Protein AF-A0A920BEB6-F1 (afdb_monomer)

Structure (mmCIF, N/CA/C/O backbone):
data_AF-A0A920BEB6-F1
#
_entry.id   AF-A0A920BEB6-F1
#
loop_
_atom_site.group_PDB
_atom_site.id
_atom_site.type_symbol
_atom_site.label_atom_id
_atom_site.label_alt_id
_atom_site.label_comp_id
_atom_site.label_asym_id
_atom_site.label_entity_id
_atom_site.label_seq_id
_atom_site.pdbx_PDB_ins_code
_atom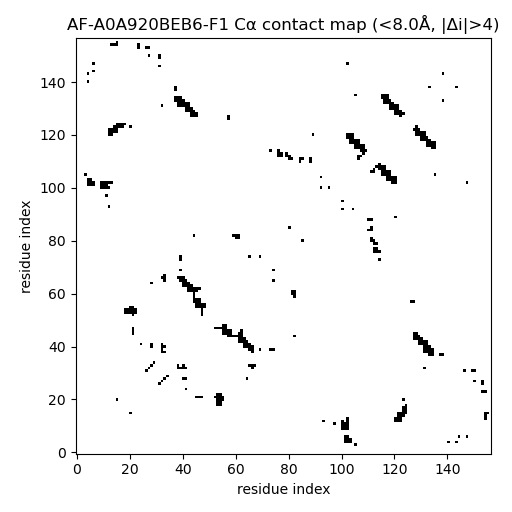_site.Cartn_x
_atom_site.Cartn_y
_atom_site.Cartn_z
_atom_site.occupancy
_atom_site.B_iso_or_equiv
_atom_site.auth_seq_id
_atom_site.auth_comp_id
_atom_site.auth_asym_id
_atom_site.auth_atom_id
_atom_site.pdbx_PDB_model_num
ATOM 1 N N . MET A 1 1 ? -13.235 5.253 21.611 1.00 35.06 1 MET A N 1
ATOM 2 C CA . MET A 1 1 ? -12.164 5.381 20.603 1.00 35.06 1 MET A CA 1
ATOM 3 C C . MET A 1 1 ? -11.874 3.972 20.135 1.00 35.06 1 MET A C 1
ATOM 5 O O . MET A 1 1 ? -11.751 3.119 20.997 1.00 35.06 1 MET A O 1
ATOM 9 N N . LYS A 1 2 ? -11.942 3.681 18.830 1.00 37.34 2 LYS A N 1
ATOM 10 C CA . LYS A 1 2 ? -11.551 2.354 18.335 1.00 37.34 2 LYS A CA 1
ATOM 11 C C . LYS A 1 2 ? -10.035 2.280 18.493 1.00 37.34 2 LYS A C 1
ATOM 13 O O . LYS A 1 2 ? -9.339 3.067 17.859 1.00 37.34 2 LYS A O 1
ATOM 18 N N . ASP A 1 3 ? -9.584 1.435 19.409 1.00 40.62 3 ASP A N 1
ATOM 19 C CA . ASP A 1 3 ? -8.176 1.276 19.748 1.00 40.62 3 ASP A CA 1
ATOM 20 C C . ASP A 1 3 ? -7.371 0.928 18.489 1.00 40.62 3 ASP A C 1
ATOM 22 O O . ASP A 1 3 ? -7.762 0.070 17.693 1.00 40.62 3 ASP A O 1
ATOM 26 N N . PHE A 1 4 ? -6.287 1.671 18.275 1.00 55.22 4 PHE A N 1
ATOM 27 C CA . PHE A 1 4 ? -5.351 1.447 17.182 1.00 55.22 4 PHE A CA 1
ATOM 28 C C . PHE A 1 4 ? -4.736 0.053 17.344 1.00 55.22 4 PHE A C 1
ATOM 30 O O . PHE A 1 4 ? -4.299 -0.309 18.433 1.00 55.22 4 PHE A O 1
ATOM 37 N N . HIS A 1 5 ? -4.725 -0.742 16.273 1.00 56.16 5 HIS A N 1
ATOM 38 C CA . HIS A 1 5 ? -4.120 -2.069 16.301 1.00 56.16 5 HIS A CA 1
ATOM 39 C C . HIS A 1 5 ? -2.597 -1.941 16.410 1.00 56.16 5 HIS A C 1
ATOM 41 O O . HIS A 1 5 ? -1.913 -1.652 15.426 1.00 56.16 5 HIS A O 1
ATOM 47 N N . THR A 1 6 ? -2.070 -2.193 17.600 1.00 52.72 6 THR A N 1
ATOM 48 C CA . THR A 1 6 ? -0.654 -2.468 17.844 1.00 52.72 6 THR A CA 1
ATOM 49 C C . THR A 1 6 ? -0.496 -3.978 17.958 1.00 52.72 6 THR A C 1
ATOM 51 O O . THR A 1 6 ? -1.019 -4.588 18.892 1.00 52.72 6 THR A O 1
ATOM 54 N N . SER A 1 7 ? 0.198 -4.607 17.005 1.00 52.34 7 SER A N 1
ATOM 55 C CA . SER A 1 7 ? 0.612 -5.997 17.199 1.00 52.34 7 SER A CA 1
ATOM 56 C C . SER A 1 7 ? 1.606 -6.067 18.368 1.00 52.34 7 SER A C 1
ATOM 58 O O . SER A 1 7 ? 2.263 -5.083 18.716 1.00 52.34 7 SER A O 1
ATOM 60 N N . ILE A 1 8 ? 1.742 -7.246 18.980 1.00 46.09 8 ILE A N 1
ATOM 61 C CA . ILE A 1 8 ? 2.668 -7.486 20.106 1.00 46.09 8 ILE A CA 1
ATOM 62 C C . ILE A 1 8 ? 4.136 -7.234 19.692 1.00 46.09 8 ILE A C 1
ATOM 64 O O . ILE A 1 8 ? 4.994 -6.993 20.540 1.00 46.09 8 ILE A O 1
ATOM 68 N N . ASN A 1 9 ? 4.429 -7.238 18.388 1.00 48.28 9 ASN A N 1
ATOM 69 C CA . ASN A 1 9 ? 5.744 -6.964 17.825 1.00 48.28 9 ASN A CA 1
ATOM 70 C C . ASN A 1 9 ? 5.736 -5.603 17.126 1.00 48.28 9 ASN A C 1
ATOM 72 O O . ASN A 1 9 ? 5.733 -5.545 15.899 1.00 48.28 9 ASN A O 1
ATOM 76 N N . ILE A 1 10 ? 5.767 -4.521 17.910 1.00 51.00 10 ILE A N 1
ATOM 77 C CA . ILE A 1 10 ? 5.957 -3.163 17.392 1.00 51.00 10 ILE A CA 1
ATOM 78 C C . ILE A 1 10 ? 7.279 -3.131 16.623 1.00 51.00 10 ILE A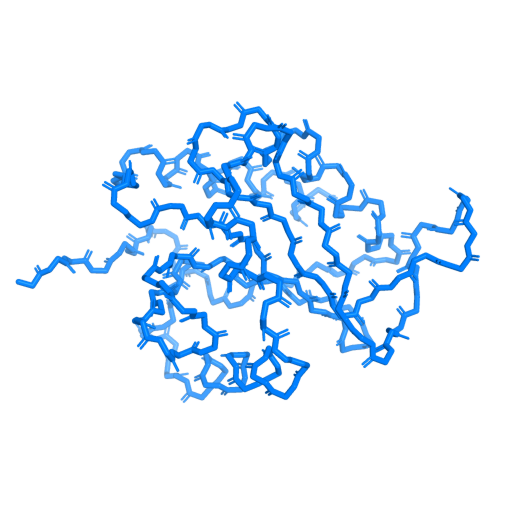 C 1
ATOM 80 O O . ILE A 1 10 ? 8.365 -3.106 17.207 1.00 51.00 10 ILE A O 1
ATOM 84 N N . ARG A 1 11 ? 7.205 -3.146 15.297 1.00 52.56 11 ARG A N 1
ATOM 85 C CA . ARG A 1 11 ? 8.311 -2.732 14.445 1.00 52.56 11 ARG A CA 1
ATOM 86 C C . ARG A 1 11 ? 7.740 -1.603 13.604 1.00 52.56 11 ARG A C 1
ATOM 88 O O . ARG A 1 11 ? 6.677 -1.753 13.025 1.00 52.56 11 ARG A O 1
ATOM 95 N N . GLY A 1 12 ? 8.403 -0.449 13.585 1.00 57.81 12 GLY A N 1
ATOM 96 C CA . GLY A 1 12 ? 8.006 0.647 12.697 1.00 57.81 12 GLY A CA 1
ATOM 97 C C . GLY A 1 12 ? 8.059 0.239 11.217 1.00 57.81 12 GLY A C 1
ATOM 98 O O . GLY A 1 12 ? 8.160 -0.941 10.893 1.00 57.81 12 GLY A O 1
ATOM 99 N N . VAL A 1 13 ? 8.062 1.223 10.308 1.00 60.66 13 VAL A N 1
ATOM 100 C CA . VAL A 1 13 ? 8.108 1.007 8.846 1.00 60.66 13 VAL A CA 1
ATOM 101 C C . VAL A 1 13 ? 8.966 -0.204 8.462 1.00 60.66 13 VAL A C 1
ATOM 103 O O . VAL A 1 13 ? 10.176 -0.226 8.705 1.00 60.66 13 VAL A O 1
ATOM 106 N N . HIS A 1 14 ? 8.350 -1.202 7.828 1.00 74.81 14 HIS A N 1
ATOM 107 C CA . HIS A 1 14 ? 9.045 -2.446 7.518 1.00 74.81 14 HIS A CA 1
ATOM 108 C C . HIS A 1 14 ? 9.926 -2.275 6.279 1.00 74.81 14 HIS A C 1
ATOM 110 O O . HIS A 1 14 ? 9.458 -1.903 5.196 1.00 74.81 14 HIS A O 1
ATOM 116 N N . ILE A 1 15 ? 11.221 -2.544 6.453 1.00 71.00 15 ILE A N 1
ATOM 117 C CA . ILE A 1 15 ? 12.243 -2.368 5.421 1.00 71.00 15 ILE A CA 1
ATOM 118 C C . ILE A 1 15 ? 12.409 -3.668 4.628 1.00 71.00 15 ILE A C 1
ATOM 120 O O . ILE A 1 15 ? 12.897 -4.670 5.141 1.00 71.00 15 ILE A O 1
ATOM 124 N N . VAL A 1 16 ? 12.087 -3.632 3.339 1.00 72.50 16 VAL A N 1
ATOM 125 C CA . VAL A 1 16 ? 12.360 -4.704 2.376 1.00 72.50 16 VAL A CA 1
ATOM 126 C C . VAL A 1 16 ? 13.751 -4.467 1.773 1.00 72.50 16 VAL A C 1
ATOM 128 O O . VAL A 1 16 ? 13.919 -3.721 0.807 1.00 72.50 16 VAL A O 1
ATOM 131 N N . ASN A 1 17 ? 14.781 -5.098 2.338 1.00 62.97 17 ASN A N 1
ATOM 132 C CA . ASN A 1 17 ? 16.193 -4.826 2.015 1.00 62.97 17 ASN A CA 1
ATOM 133 C C . ASN A 1 17 ? 16.727 -5.441 0.699 1.00 62.97 17 ASN A C 1
ATOM 135 O O . ASN A 1 17 ? 17.943 -5.486 0.474 1.00 62.97 17 ASN A O 1
ATOM 139 N N . TYR A 1 18 ? 15.858 -5.876 -0.212 1.00 67.06 18 TYR A N 1
ATOM 140 C CA . TYR A 1 18 ? 16.243 -6.741 -1.329 1.00 67.06 18 TYR A CA 1
ATOM 141 C C . TYR A 1 18 ? 16.211 -6.050 -2.700 1.00 67.06 18 TYR A C 1
ATOM 143 O O . TYR A 1 18 ? 15.372 -5.196 -2.981 1.00 67.06 18 TYR A O 1
ATOM 151 N N . PHE A 1 19 ? 17.104 -6.482 -3.599 1.00 74.25 19 PHE A N 1
ATOM 152 C CA . PHE A 1 19 ? 17.154 -6.061 -5.009 1.00 74.25 19 PHE A CA 1
ATOM 153 C C . PHE A 1 19 ? 16.063 -6.711 -5.892 1.00 74.25 19 PHE A C 1
ATOM 155 O O . PHE A 1 19 ? 16.168 -6.704 -7.113 1.00 74.25 19 PHE A O 1
ATOM 162 N N . ASN A 1 20 ? 14.989 -7.244 -5.300 1.00 87.06 20 ASN A N 1
ATOM 163 C CA . ASN A 1 20 ? 13.848 -7.846 -6.003 1.00 87.06 20 ASN A CA 1
ATOM 164 C C . ASN A 1 20 ? 12.492 -7.276 -5.539 1.00 87.06 20 ASN A C 1
ATOM 166 O O . ASN A 1 20 ? 11.500 -7.990 -5.408 1.00 87.06 20 ASN A O 1
ATOM 170 N N . TRP A 1 21 ? 12.455 -5.968 -5.280 1.00 92.19 21 TRP A N 1
ATOM 171 C CA . TRP A 1 21 ? 11.286 -5.237 -4.787 1.00 92.19 21 TRP A CA 1
ATOM 172 C C . TRP A 1 21 ? 9.965 -5.562 -5.512 1.00 92.19 21 TRP A C 1
ATOM 174 O O . TRP A 1 21 ? 9.000 -5.966 -4.866 1.00 92.19 21 TRP A O 1
ATOM 184 N N . GLU A 1 22 ? 9.903 -5.454 -6.843 1.00 93.50 22 GLU A N 1
ATOM 185 C CA . GLU A 1 22 ? 8.671 -5.734 -7.600 1.00 93.50 22 GLU A CA 1
ATOM 186 C C . GLU A 1 22 ? 8.264 -7.214 -7.523 1.00 93.50 22 GLU A C 1
ATOM 188 O O . GLU A 1 22 ? 7.076 -7.536 -7.493 1.00 93.50 22 GLU A O 1
ATOM 193 N N . GLU A 1 23 ? 9.231 -8.135 -7.461 1.00 92.00 23 GLU A N 1
ATOM 194 C CA . GLU A 1 23 ? 8.958 -9.554 -7.206 1.00 92.00 23 GLU A CA 1
ATOM 195 C C . GLU A 1 23 ? 8.352 -9.777 -5.814 1.00 92.00 23 GLU A C 1
ATOM 197 O O . GLU A 1 23 ? 7.377 -10.521 -5.683 1.00 92.00 23 GLU A O 1
ATOM 202 N N . LYS A 1 24 ? 8.880 -9.110 -4.781 1.00 90.69 24 LYS A N 1
ATOM 203 C CA . LYS A 1 24 ? 8.345 -9.174 -3.415 1.00 90.69 24 LYS A CA 1
ATOM 204 C C . LYS A 1 24 ? 6.927 -8.615 -3.345 1.00 90.69 24 LYS A C 1
ATOM 206 O O . LYS A 1 24 ? 6.058 -9.285 -2.788 1.00 90.69 24 LYS A O 1
ATOM 211 N N . LEU A 1 25 ? 6.660 -7.467 -3.974 1.00 93.56 25 LEU A N 1
ATOM 212 C CA . LEU A 1 25 ? 5.306 -6.908 -4.068 1.00 93.56 25 LEU A CA 1
ATOM 213 C C . LEU A 1 25 ? 4.337 -7.859 -4.779 1.00 93.56 25 LEU A C 1
ATOM 215 O O . LEU A 1 25 ? 3.207 -8.034 -4.329 1.00 93.56 25 LEU A O 1
ATOM 219 N N . ASP A 1 26 ? 4.770 -8.527 -5.849 1.00 92.62 26 ASP A N 1
ATOM 220 C CA . ASP A 1 26 ? 3.929 -9.502 -6.548 1.00 92.62 26 ASP A CA 1
ATOM 221 C C . ASP A 1 26 ? 3.678 -10.769 -5.717 1.00 92.62 26 ASP A C 1
ATOM 223 O O . ASP A 1 26 ? 2.571 -11.316 -5.745 1.00 92.62 26 ASP A O 1
ATOM 227 N N . ARG A 1 27 ? 4.673 -11.245 -4.958 1.00 91.94 27 ARG A N 1
ATOM 228 C CA . ARG A 1 27 ? 4.505 -12.371 -4.024 1.00 91.94 27 ARG A CA 1
ATOM 229 C C . ARG A 1 27 ? 3.538 -12.009 -2.900 1.00 91.94 27 ARG A C 1
ATOM 231 O O . ARG A 1 27 ? 2.599 -12.773 -2.672 1.00 91.94 27 ARG A O 1
ATOM 238 N N . LEU A 1 28 ? 3.716 -10.844 -2.272 1.00 93.50 28 LEU A N 1
ATOM 239 C CA . LEU A 1 28 ? 2.797 -10.296 -1.270 1.00 93.50 28 LEU A CA 1
ATOM 240 C C . LEU A 1 28 ? 1.383 -10.187 -1.838 1.00 93.50 28 LEU A C 1
ATOM 242 O O . LEU A 1 28 ? 0.432 -10.688 -1.241 1.00 93.50 28 LEU A O 1
ATOM 246 N N . TYR A 1 29 ? 1.241 -9.633 -3.042 1.00 95.44 29 TYR A N 1
ATOM 247 C CA . TYR A 1 29 ? -0.055 -9.528 -3.693 1.00 95.44 29 TYR A CA 1
ATOM 248 C C . TYR A 1 29 ? -0.726 -10.900 -3.857 1.00 95.44 29 TYR A C 1
ATOM 250 O O . TYR A 1 29 ? -1.863 -11.098 -3.439 1.00 95.44 29 TYR A O 1
ATOM 258 N N . ARG A 1 30 ? -0.021 -11.880 -4.434 1.00 94.75 30 ARG A N 1
ATOM 259 C CA . ARG A 1 30 ? -0.597 -13.199 -4.747 1.00 94.75 30 ARG A CA 1
ATOM 260 C C . ARG A 1 30 ? -0.894 -14.046 -3.513 1.00 94.75 30 ARG A C 1
ATOM 262 O O . ARG A 1 30 ? -1.822 -14.848 -3.558 1.00 94.75 30 ARG A O 1
ATOM 269 N N . LYS A 1 31 ? -0.073 -13.941 -2.465 1.00 93.38 31 LYS A N 1
ATOM 270 C CA . LYS A 1 31 ? -0.120 -14.837 -1.299 1.00 93.38 31 LYS A CA 1
ATOM 271 C C . LYS A 1 31 ? -0.856 -14.251 -0.102 1.00 93.38 31 LYS A C 1
ATOM 273 O O . LYS A 1 31 ? -1.394 -15.025 0.678 1.00 93.38 31 LYS A O 1
ATOM 278 N N . VAL A 1 32 ? -0.881 -12.928 0.024 1.00 93.12 32 VAL A N 1
ATOM 279 C CA . VAL A 1 32 ? -1.425 -12.232 1.194 1.00 93.12 32 VAL A CA 1
ATOM 280 C C . VAL A 1 32 ? -2.624 -11.382 0.800 1.00 93.12 32 VAL A C 1
ATOM 282 O O . VAL A 1 32 ? -3.718 -11.588 1.312 1.00 93.12 32 VAL A O 1
ATOM 285 N N . VAL A 1 33 ? -2.446 -10.470 -0.156 1.00 95.19 33 VAL A N 1
ATOM 286 C CA . VAL A 1 33 ? -3.471 -9.470 -0.487 1.00 95.19 33 VAL A CA 1
ATOM 287 C C . VAL A 1 33 ? -4.653 -10.107 -1.206 1.00 95.19 33 VAL A C 1
ATOM 289 O O . VAL A 1 33 ? -5.756 -10.074 -0.688 1.00 95.19 33 VAL A O 1
ATOM 292 N N . ASN A 1 34 ? -4.443 -10.720 -2.371 1.00 94.50 34 ASN A N 1
ATOM 293 C CA . ASN A 1 34 ? -5.515 -11.236 -3.230 1.00 94.50 34 ASN A CA 1
ATOM 294 C C . ASN A 1 34 ? -6.330 -12.415 -2.646 1.00 94.50 34 ASN A C 1
ATOM 296 O O . ASN A 1 34 ? -7.458 -12.623 -3.085 1.00 94.50 34 ASN A O 1
ATOM 300 N N . PRO A 1 35 ? -5.802 -13.236 -1.720 1.00 93.69 35 PRO A N 1
ATOM 301 C CA . PRO A 1 35 ? -6.626 -14.208 -0.997 1.00 93.69 35 PRO A CA 1
ATOM 302 C C . PRO A 1 35 ? -7.427 -13.609 0.170 1.0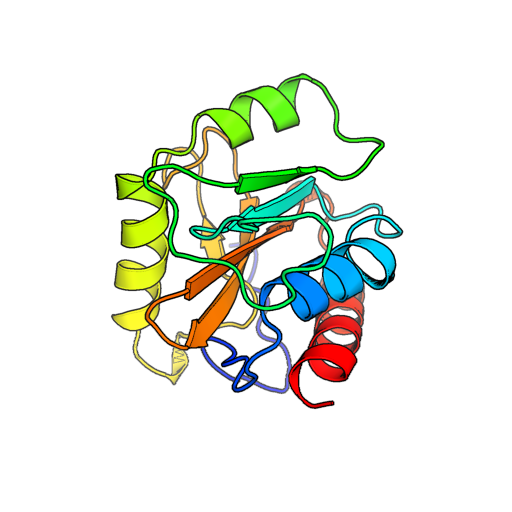0 93.69 35 PRO A C 1
ATOM 304 O O . PRO A 1 35 ? -8.357 -14.258 0.649 1.00 93.69 35 PRO A O 1
ATOM 307 N N . SER A 1 36 ? -7.063 -12.418 0.657 1.00 92.44 36 SER A N 1
ATOM 308 C CA . SER A 1 36 ? -7.645 -11.816 1.859 1.00 92.44 36 SER A CA 1
ATOM 309 C C . SER A 1 36 ? -8.940 -11.069 1.556 1.00 92.44 36 SER A C 1
ATOM 311 O O . SER A 1 36 ? -8.987 -10.180 0.714 1.00 92.44 36 SER A O 1
ATOM 313 N N . ASN A 1 37 ? -9.990 -11.354 2.323 1.00 90.06 37 ASN A N 1
ATOM 314 C CA . ASN A 1 37 ? -11.253 -10.613 2.266 1.00 90.06 37 ASN A CA 1
ATOM 315 C C . ASN A 1 37 ? -11.182 -9.214 2.916 1.00 90.06 37 ASN A C 1
ATOM 317 O O . ASN A 1 37 ? -12.175 -8.481 2.868 1.00 90.06 37 ASN A O 1
ATOM 321 N N . LEU A 1 38 ? -10.048 -8.860 3.531 1.00 93.06 38 LEU A N 1
ATOM 322 C CA . LEU A 1 38 ? -9.824 -7.569 4.182 1.00 93.06 38 LEU A CA 1
ATOM 323 C C . LEU A 1 38 ? -9.090 -6.569 3.294 1.00 93.06 38 LEU A C 1
ATOM 325 O O . LEU A 1 38 ? -9.243 -5.364 3.483 1.00 93.06 38 LEU A O 1
ATOM 329 N N . CYS A 1 39 ? -8.277 -7.042 2.353 1.00 96.31 39 CYS A N 1
ATOM 330 C CA . CYS A 1 39 ? -7.424 -6.163 1.573 1.00 96.31 39 CYS A CA 1
ATOM 331 C C . CYS A 1 39 ? -8.158 -5.548 0.381 1.00 96.31 39 CYS A C 1
ATOM 333 O O . CYS A 1 39 ? -8.854 -6.228 -0.371 1.00 96.31 39 CYS A O 1
ATOM 335 N N . TYR A 1 40 ? -7.894 -4.268 0.138 1.00 97.19 40 TYR A N 1
ATOM 336 C CA . TYR A 1 40 ? -8.265 -3.602 -1.106 1.00 97.19 40 TYR A CA 1
ATOM 337 C C . TYR A 1 40 ? -7.203 -3.761 -2.190 1.00 97.19 40 TYR A C 1
ATOM 339 O O . TYR A 1 40 ? -7.530 -3.811 -3.374 1.00 97.19 40 TYR A O 1
ATOM 347 N N . GLY A 1 41 ? -5.928 -3.849 -1.816 1.00 97.44 41 GLY A N 1
ATOM 348 C CA . GLY A 1 41 ? -4.845 -3.938 -2.785 1.00 97.44 41 GLY A CA 1
ATOM 349 C C . GLY A 1 41 ? -3.514 -3.428 -2.258 1.00 97.44 41 GLY A C 1
ATOM 350 O O . GLY A 1 41 ? -3.336 -3.212 -1.060 1.00 97.44 41 GLY A O 1
ATOM 351 N N . ILE A 1 42 ? -2.595 -3.218 -3.193 1.00 97.56 42 ILE A N 1
ATOM 352 C CA . ILE A 1 42 ? -1.307 -2.562 -2.973 1.00 97.56 42 ILE A CA 1
ATOM 353 C C . ILE A 1 42 ? -1.241 -1.291 -3.816 1.00 97.56 42 ILE A C 1
ATOM 355 O O . ILE A 1 42 ? -1.630 -1.316 -4.985 1.00 97.56 42 ILE A O 1
ATOM 359 N N . VAL A 1 43 ? -0.685 -0.219 -3.257 1.00 97.88 43 VAL A N 1
ATOM 360 C CA . VAL A 1 43 ? -0.265 0.972 -4.003 1.00 97.88 43 VAL A CA 1
ATOM 361 C C . VAL A 1 43 ? 1.226 1.223 -3.785 1.00 97.88 43 VAL A C 1
ATOM 363 O O . VAL A 1 43 ? 1.690 1.252 -2.647 1.00 97.88 43 VAL A O 1
ATOM 366 N N . SER A 1 44 ? 1.997 1.379 -4.862 1.00 97.44 44 SER A N 1
ATOM 367 C CA . SER A 1 44 ? 3.450 1.584 -4.809 1.00 97.44 44 SER A CA 1
ATOM 368 C C . SER A 1 44 ? 3.907 2.758 -5.664 1.00 97.44 44 SER A C 1
ATOM 370 O O . SER A 1 44 ? 3.294 3.089 -6.676 1.00 97.44 44 SER A O 1
ATOM 372 N N . ASN A 1 45 ? 5.032 3.366 -5.292 1.00 97.62 45 ASN A N 1
ATOM 373 C CA . ASN A 1 45 ? 5.661 4.448 -6.057 1.00 97.62 45 ASN A CA 1
ATOM 374 C C . ASN A 1 45 ? 6.659 3.954 -7.122 1.00 97.62 45 ASN A C 1
ATOM 376 O O . ASN A 1 45 ? 7.490 4.719 -7.617 1.00 97.62 45 ASN A O 1
ATOM 380 N N . SER A 1 46 ? 6.596 2.667 -7.443 1.00 96.00 46 SER A N 1
ATOM 381 C CA . SER A 1 46 ? 7.499 1.967 -8.345 1.00 96.00 46 SER A CA 1
ATOM 382 C C . SER A 1 46 ? 6.737 1.231 -9.440 1.00 96.00 46 SER A C 1
ATOM 384 O O . SER A 1 46 ? 5.570 0.869 -9.269 1.00 96.00 46 SER A O 1
ATOM 386 N N . GLU A 1 47 ? 7.403 1.017 -10.569 1.00 95.38 47 GLU A N 1
ATOM 387 C CA . GLU A 1 47 ? 6.880 0.263 -11.706 1.00 95.38 47 GLU A CA 1
ATOM 388 C C . GLU A 1 47 ? 7.971 -0.612 -12.330 1.00 95.38 47 GLU A C 1
ATOM 390 O O . GLU A 1 47 ? 9.151 -0.241 -12.355 1.00 95.38 47 GLU A O 1
ATOM 395 N N . ARG A 1 48 ? 7.570 -1.767 -12.869 1.00 94.69 48 ARG A N 1
ATOM 396 C CA . ARG A 1 48 ? 8.453 -2.619 -13.672 1.00 94.69 48 ARG A CA 1
ATOM 397 C C . ARG A 1 48 ? 8.780 -1.937 -15.002 1.00 94.69 48 ARG A C 1
ATOM 399 O O . ARG A 1 48 ? 7.894 -1.417 -15.673 1.00 94.69 48 ARG A O 1
ATOM 406 N N . ILE A 1 49 ? 10.036 -2.024 -15.429 1.00 93.06 49 ILE A N 1
ATOM 407 C CA . ILE A 1 49 ? 10.485 -1.593 -16.762 1.00 93.06 49 ILE A CA 1
ATOM 408 C C . ILE A 1 49 ? 10.123 -2.647 -17.820 1.00 93.06 49 ILE A C 1
ATOM 410 O O . ILE A 1 49 ? 9.847 -2.320 -18.972 1.00 93.06 49 ILE A O 1
ATOM 414 N N . SER A 1 50 ? 10.113 -3.928 -17.441 1.00 92.75 50 SER A N 1
ATOM 415 C CA . SER A 1 50 ? 9.766 -5.047 -18.321 1.00 92.75 50 SER A CA 1
ATOM 416 C C . SER A 1 50 ? 9.113 -6.195 -17.546 1.00 92.75 50 SER A C 1
ATOM 418 O O . SER A 1 50 ? 9.105 -6.212 -16.317 1.00 92.75 50 SER A O 1
ATOM 420 N N . LYS A 1 51 ? 8.591 -7.206 -18.250 1.00 88.38 51 LYS A N 1
ATOM 421 C CA . LYS A 1 51 ? 7.943 -8.371 -17.615 1.00 88.38 51 LYS A CA 1
ATOM 422 C C . LYS A 1 51 ? 8.880 -9.184 -16.713 1.00 88.38 51 LYS A C 1
ATOM 424 O O . LYS A 1 51 ? 8.401 -9.851 -15.802 1.00 88.38 51 LYS A O 1
ATOM 429 N N . THR A 1 52 ? 10.185 -9.146 -16.969 1.00 90.81 52 THR A N 1
ATOM 430 C CA . THR A 1 52 ? 11.204 -9.880 -16.203 1.00 90.81 52 THR A CA 1
ATOM 431 C C . THR A 1 52 ? 11.926 -9.001 -15.184 1.00 90.81 52 THR A C 1
ATOM 433 O O . THR A 1 52 ? 12.746 -9.509 -14.429 1.00 90.81 52 THR A O 1
ATOM 436 N N . ASP A 1 53 ? 11.646 -7.695 -15.148 1.00 92.19 53 ASP A N 1
ATOM 437 C CA . ASP A 1 53 ? 12.288 -6.761 -14.223 1.00 92.19 53 ASP A CA 1
ATOM 438 C C . ASP A 1 53 ? 11.768 -6.967 -12.802 1.00 92.19 53 ASP A C 1
ATOM 440 O O . ASP A 1 53 ? 10.662 -6.540 -12.484 1.00 92.19 53 ASP A O 1
ATOM 444 N N . GLN A 1 54 ? 12.561 -7.621 -11.959 1.00 92.62 54 GLN A N 1
ATOM 445 C CA . GLN A 1 54 ? 12.218 -7.948 -10.575 1.00 92.62 54 GLN A CA 1
ATOM 446 C C . GLN A 1 54 ? 12.401 -6.786 -9.594 1.00 92.62 54 GLN A C 1
ATOM 448 O O . GLN A 1 54 ? 11.908 -6.886 -8.471 1.00 92.62 54 GLN A O 1
ATOM 453 N N . TYR A 1 55 ? 13.080 -5.704 -9.981 1.00 93.31 55 TYR A N 1
ATOM 454 C CA . TYR A 1 55 ? 13.411 -4.610 -9.068 1.00 93.31 55 TYR A CA 1
ATOM 455 C C . TYR A 1 55 ? 12.543 -3.372 -9.273 1.00 93.31 55 TYR A C 1
ATOM 457 O O . TYR A 1 55 ? 12.136 -2.742 -8.295 1.00 93.31 55 TYR A O 1
ATOM 465 N N . GLY A 1 56 ? 12.237 -3.043 -10.527 1.00 94.19 56 GLY A N 1
ATOM 466 C CA . GLY A 1 56 ? 11.501 -1.839 -10.879 1.00 94.19 56 GLY A CA 1
ATOM 467 C C . GLY A 1 56 ? 12.314 -0.556 -10.722 1.00 94.19 56 GLY A C 1
ATOM 468 O O . GLY A 1 56 ? 13.398 -0.506 -10.133 1.00 94.19 56 GLY A O 1
ATOM 469 N N . LYS A 1 57 ? 11.738 0.530 -11.225 1.00 94.69 57 LYS A N 1
ATOM 470 C CA . LYS A 1 57 ? 12.217 1.906 -11.040 1.00 94.69 57 LYS A CA 1
ATOM 471 C C . LYS A 1 57 ? 11.179 2.718 -10.273 1.00 94.69 57 LYS A C 1
ATOM 473 O O . LYS A 1 57 ? 10.021 2.315 -10.182 1.00 94.69 57 LYS A O 1
ATOM 478 N N . LEU A 1 58 ? 11.576 3.881 -9.762 1.00 95.81 58 LEU A N 1
ATOM 479 C CA . LEU A 1 58 ? 10.603 4.867 -9.296 1.00 95.81 58 LEU A CA 1
ATOM 480 C C . LEU A 1 58 ? 9.732 5.319 -10.475 1.00 95.81 58 LEU A C 1
ATOM 482 O O . LEU A 1 58 ? 10.246 5.641 -11.548 1.00 95.81 58 LEU A O 1
ATOM 486 N N . SER A 1 59 ? 8.421 5.327 -10.264 1.00 93.69 59 SER A N 1
ATOM 487 C CA . SER A 1 59 ? 7.454 5.893 -11.201 1.00 93.69 59 SER A CA 1
ATOM 488 C C . SER A 1 59 ? 7.196 7.359 -10.850 1.00 93.69 59 SER A C 1
ATOM 490 O O . SER A 1 59 ? 7.352 7.763 -9.696 1.00 93.69 59 SER A O 1
ATOM 492 N N . ASN A 1 60 ? 6.771 8.158 -11.830 1.00 91.44 60 ASN A N 1
ATOM 493 C CA . ASN A 1 60 ? 6.236 9.502 -11.574 1.00 91.44 60 ASN A CA 1
ATOM 494 C C . ASN A 1 60 ? 4.829 9.434 -10.953 1.00 91.44 60 ASN A C 1
ATOM 496 O O . ASN A 1 60 ? 4.415 10.355 -10.253 1.00 91.44 60 ASN A O 1
ATOM 500 N N . GLY A 1 61 ? 4.100 8.345 -11.214 1.00 94.75 61 GLY A N 1
ATOM 501 C CA . GLY A 1 61 ? 2.769 8.091 -10.679 1.00 94.75 61 GLY A CA 1
ATOM 502 C C . GLY A 1 61 ? 2.776 7.107 -9.513 1.00 94.75 61 GLY A C 1
ATOM 503 O O . GLY A 1 61 ? 3.779 6.935 -8.811 1.00 94.75 61 GLY A O 1
ATOM 504 N N . LEU A 1 62 ? 1.624 6.469 -9.327 1.00 97.62 62 LEU A N 1
ATOM 505 C CA . LEU A 1 62 ? 1.424 5.354 -8.413 1.00 97.62 62 LEU A CA 1
ATOM 506 C C . LEU A 1 62 ? 0.966 4.131 -9.209 1.00 97.62 62 LEU A C 1
ATOM 508 O O . LEU A 1 62 ? 0.129 4.238 -10.106 1.00 97.62 62 LEU A O 1
ATOM 512 N N . THR A 1 63 ? 1.507 2.974 -8.855 1.00 97.31 63 THR A N 1
ATOM 513 C CA . THR A 1 63 ? 1.136 1.676 -9.416 1.00 97.31 63 THR A CA 1
ATOM 514 C C . THR A 1 63 ? 0.192 0.978 -8.454 1.00 97.31 63 THR A C 1
ATOM 516 O O . THR A 1 63 ? 0.505 0.832 -7.273 1.00 97.31 63 THR A O 1
ATOM 519 N N . TYR A 1 64 ? -0.941 0.501 -8.964 1.00 97.12 64 TYR A N 1
ATOM 520 C CA . TYR A 1 64 ? -1.966 -0.164 -8.166 1.00 97.12 64 TYR A CA 1
ATOM 521 C C . TYR A 1 64 ? -2.057 -1.652 -8.515 1.00 97.12 64 TYR A C 1
ATOM 523 O O . TYR A 1 64 ? -2.099 -2.029 -9.686 1.00 97.12 64 TYR A O 1
ATOM 531 N N . ARG A 1 65 ? -2.130 -2.503 -7.490 1.00 96.69 65 ARG A N 1
ATOM 532 C CA . ARG A 1 65 ? -2.449 -3.935 -7.594 1.00 96.69 65 ARG A CA 1
ATOM 533 C C . ARG A 1 65 ? -3.693 -4.208 -6.756 1.00 96.69 65 ARG A C 1
ATOM 535 O O . ARG A 1 65 ? -3.593 -4.542 -5.575 1.00 96.69 65 ARG A O 1
ATOM 542 N N . PHE A 1 66 ? -4.862 -3.991 -7.347 1.00 97.56 66 PHE A N 1
ATOM 543 C CA . PHE A 1 66 ? -6.134 -4.157 -6.651 1.00 97.56 66 PHE A CA 1
ATOM 544 C C . PHE A 1 66 ? -6.485 -5.620 -6.422 1.00 97.56 66 PHE A C 1
ATOM 546 O O . PHE A 1 66 ? -6.261 -6.462 -7.287 1.00 97.56 66 PHE A O 1
ATOM 553 N N . HIS A 1 67 ? -7.083 -5.900 -5.266 1.00 96.06 67 HIS A N 1
ATOM 554 C CA . HIS A 1 67 ? -7.732 -7.171 -4.989 1.00 96.06 67 HIS A CA 1
ATOM 555 C C . HIS A 1 67 ? -8.791 -7.459 -6.067 1.00 96.06 67 HIS A C 1
ATOM 557 O O . HIS A 1 67 ? -9.590 -6.588 -6.410 1.00 96.06 67 HIS A O 1
ATOM 563 N N . ASN A 1 68 ? -8.843 -8.690 -6.583 1.00 92.75 68 ASN A N 1
ATOM 564 C CA . ASN A 1 68 ? -9.696 -9.052 -7.727 1.00 92.75 68 ASN A CA 1
ATOM 565 C C . ASN A 1 68 ? -11.211 -8.831 -7.522 1.00 92.75 68 ASN A C 1
ATOM 567 O O . ASN A 1 68 ? -11.953 -8.730 -8.494 1.00 92.75 68 ASN A O 1
ATOM 571 N N . LYS A 1 69 ? -11.668 -8.782 -6.268 1.00 93.00 69 LYS A N 1
ATOM 572 C CA . LYS A 1 69 ? -13.063 -8.534 -5.858 1.00 93.00 69 LYS A CA 1
ATOM 573 C C . LYS A 1 69 ? -13.302 -7.152 -5.233 1.00 93.00 69 LYS A C 1
ATOM 575 O O . LYS A 1 69 ? -14.268 -7.002 -4.490 1.00 93.00 69 LYS A O 1
ATOM 580 N N . ILE A 1 70 ? -12.420 -6.175 -5.449 1.00 94.50 70 ILE A N 1
ATOM 581 C CA . ILE A 1 70 ? -12.675 -4.813 -4.964 1.00 94.50 70 ILE A CA 1
ATOM 582 C C . ILE A 1 70 ? -13.963 -4.258 -5.594 1.00 94.50 70 ILE A C 1
ATOM 584 O O . ILE A 1 70 ? -14.207 -4.445 -6.787 1.00 94.50 70 ILE A O 1
ATOM 588 N N . ASP A 1 71 ? -14.802 -3.596 -4.799 1.00 94.31 71 ASP A N 1
ATOM 589 C CA . ASP A 1 71 ? -15.993 -2.928 -5.315 1.00 94.31 71 ASP A CA 1
ATOM 590 C C . ASP A 1 71 ? -15.643 -1.597 -6.000 1.00 94.31 71 ASP A C 1
ATOM 592 O O . ASP A 1 71 ? -14.593 -0.991 -5.773 1.00 94.31 71 ASP A O 1
ATOM 596 N N . THR A 1 72 ? -16.546 -1.126 -6.860 1.00 95.19 72 THR A N 1
ATOM 597 C CA . THR A 1 72 ? -16.329 0.071 -7.680 1.00 95.19 72 THR A CA 1
ATOM 598 C C . THR A 1 72 ? -16.136 1.340 -6.850 1.00 95.19 72 THR A C 1
ATOM 600 O O . THR A 1 72 ? -15.358 2.206 -7.252 1.00 95.19 72 THR A O 1
ATOM 603 N N . LEU A 1 73 ? -16.811 1.462 -5.702 1.00 94.50 73 LEU A N 1
ATOM 604 C CA . LEU A 1 73 ? -16.732 2.657 -4.863 1.00 94.50 73 LEU A CA 1
ATOM 605 C C . LEU A 1 73 ? -15.373 2.732 -4.164 1.00 94.50 73 LEU A C 1
ATOM 607 O O . LEU A 1 73 ? -14.694 3.755 -4.260 1.00 94.50 73 LEU A O 1
ATOM 611 N N . SER A 1 74 ? -14.939 1.646 -3.522 1.00 94.62 74 SER A N 1
ATOM 612 C CA . SER A 1 74 ? -13.607 1.566 -2.917 1.00 94.62 74 SER A CA 1
ATOM 613 C C . SER A 1 74 ? -12.503 1.736 -3.955 1.00 94.62 74 SER A C 1
ATOM 615 O O . SER A 1 74 ? -11.564 2.492 -3.716 1.00 94.62 74 SE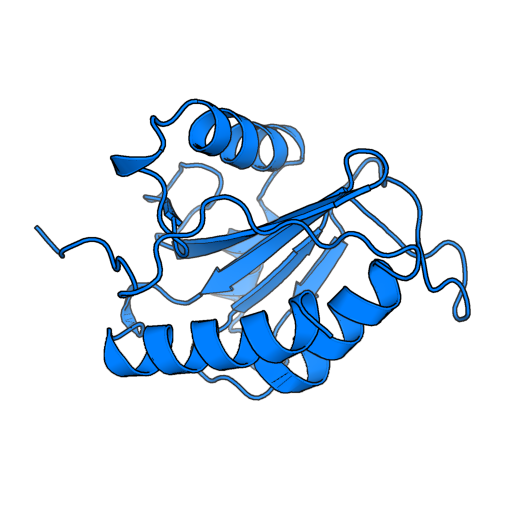R A O 1
ATOM 617 N N . HIS A 1 75 ? -12.631 1.119 -5.134 1.00 95.94 75 HIS A N 1
ATOM 618 C CA . HIS A 1 75 ? -11.678 1.324 -6.225 1.00 95.94 75 HIS A CA 1
ATOM 619 C C . HIS A 1 75 ? -11.564 2.810 -6.598 1.00 95.94 75 HIS A C 1
ATOM 621 O O . HIS A 1 75 ? -10.462 3.354 -6.608 1.00 95.94 75 HIS A O 1
ATOM 627 N N . ALA A 1 76 ? -12.690 3.488 -6.849 1.00 95.06 76 ALA A N 1
ATOM 628 C CA . ALA A 1 76 ? -12.706 4.904 -7.218 1.00 95.06 76 ALA A CA 1
ATOM 629 C C . ALA A 1 76 ? -12.117 5.812 -6.124 1.00 95.06 76 ALA A C 1
ATOM 631 O O . ALA A 1 76 ? -11.362 6.735 -6.433 1.00 95.06 76 ALA A O 1
ATOM 632 N N . ASN A 1 77 ? -12.419 5.544 -4.850 1.00 94.50 77 ASN A N 1
ATOM 633 C CA . ASN A 1 77 ? -11.882 6.306 -3.719 1.00 94.50 77 ASN A CA 1
ATOM 634 C C . ASN A 1 77 ? -10.365 6.140 -3.569 1.00 94.50 77 ASN A C 1
ATOM 636 O O . ASN A 1 77 ? -9.681 7.102 -3.228 1.00 94.50 77 ASN A O 1
ATOM 640 N N . ILE A 1 78 ? -9.838 4.942 -3.839 1.00 95.62 78 ILE A N 1
ATOM 641 C CA . ILE A 1 78 ? -8.405 4.646 -3.721 1.00 95.62 78 ILE A CA 1
ATOM 642 C C . ILE A 1 78 ? -7.612 5.236 -4.887 1.00 95.62 78 ILE A C 1
ATOM 644 O O . ILE A 1 78 ? -6.542 5.797 -4.672 1.00 95.62 78 ILE A O 1
ATOM 648 N N . THR A 1 79 ? -8.133 5.170 -6.116 1.00 94.75 79 THR A N 1
ATOM 649 C CA . THR A 1 79 ? -7.436 5.705 -7.301 1.00 94.75 79 THR A CA 1
ATOM 650 C C . THR A 1 79 ? -7.271 7.223 -7.304 1.00 94.75 79 THR A C 1
ATOM 652 O O . THR A 1 79 ? -6.501 7.746 -8.105 1.00 94.75 79 THR A O 1
ATOM 655 N N . GLN A 1 80 ? -7.984 7.932 -6.428 1.00 92.50 80 GLN A N 1
ATOM 656 C CA . GLN A 1 80 ? -7.850 9.379 -6.267 1.00 92.50 80 GLN A CA 1
ATOM 657 C C . GLN A 1 80 ? -6.592 9.787 -5.490 1.00 92.50 80 GLN A C 1
ATOM 659 O O . GLN A 1 80 ? -6.238 10.964 -5.521 1.00 92.50 80 GLN A O 1
ATOM 664 N N . LEU A 1 81 ? -5.907 8.842 -4.831 1.00 95.06 81 LEU A N 1
ATOM 665 C CA . LEU A 1 81 ? -4.678 9.123 -4.096 1.00 95.06 81 LEU A CA 1
ATOM 666 C C . LEU A 1 81 ? -3.630 9.736 -5.031 1.00 95.06 81 LEU A C 1
ATOM 668 O O . LEU A 1 81 ? -3.167 9.108 -5.990 1.00 95.06 81 LEU A O 1
ATOM 672 N N . SER A 1 82 ? -3.221 10.964 -4.726 1.00 94.44 82 SER A N 1
ATOM 673 C CA . SER A 1 82 ? -2.145 11.623 -5.453 1.00 94.44 82 SER A CA 1
ATOM 674 C C . SER A 1 82 ? -0.774 11.154 -4.967 1.00 94.44 82 SER A C 1
ATOM 676 O O . SER A 1 82 ? -0.591 10.734 -3.822 1.00 94.44 82 SER A O 1
ATOM 678 N N . ARG A 1 83 ? 0.246 11.295 -5.820 1.00 94.56 83 ARG A N 1
ATOM 679 C CA . ARG A 1 83 ? 1.630 10.994 -5.428 1.00 94.56 83 ARG A CA 1
ATOM 680 C C . ARG A 1 83 ? 2.097 11.842 -4.236 1.00 94.56 83 ARG A C 1
ATOM 682 O O . ARG A 1 83 ? 2.797 11.342 -3.363 1.00 94.56 83 ARG A O 1
ATOM 689 N N . ILE A 1 84 ? 1.673 13.104 -4.181 1.00 94.62 84 ILE A N 1
ATOM 690 C CA . ILE A 1 84 ? 2.018 14.033 -3.097 1.00 94.62 84 ILE A CA 1
ATOM 691 C C . ILE A 1 84 ? 1.435 13.548 -1.765 1.00 94.62 84 ILE A C 1
ATOM 693 O O . ILE A 1 84 ? 2.124 13.574 -0.747 1.00 94.62 84 ILE A O 1
ATOM 697 N N 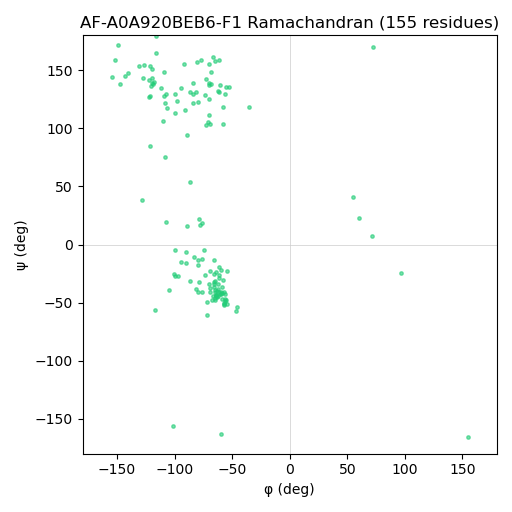. GLU A 1 85 ? 0.180 13.102 -1.760 1.00 94.88 85 GLU A N 1
ATOM 698 C CA . GLU A 1 85 ? -0.463 12.564 -0.558 1.00 94.88 85 GLU A CA 1
ATOM 699 C C . GLU A 1 85 ? 0.139 11.227 -0.144 1.00 94.88 85 GLU A C 1
ATOM 701 O O . GLU A 1 85 ? 0.411 11.034 1.038 1.00 94.88 85 GLU A O 1
ATOM 706 N N . PHE A 1 86 ? 0.434 10.348 -1.105 1.00 96.12 86 PHE A N 1
ATOM 707 C CA . PHE A 1 86 ? 1.149 9.102 -0.844 1.00 96.12 86 PHE A CA 1
ATOM 708 C C . PHE A 1 86 ? 2.482 9.366 -0.132 1.00 96.12 86 PHE A C 1
ATOM 710 O O . PHE A 1 86 ? 2.733 8.805 0.930 1.00 96.12 86 PHE A O 1
ATOM 717 N N . ASP A 1 87 ? 3.318 10.269 -0.654 1.00 94.75 87 ASP A N 1
ATOM 718 C CA . ASP A 1 87 ? 4.603 10.593 -0.025 1.00 94.75 87 ASP A CA 1
ATOM 719 C C . ASP A 1 87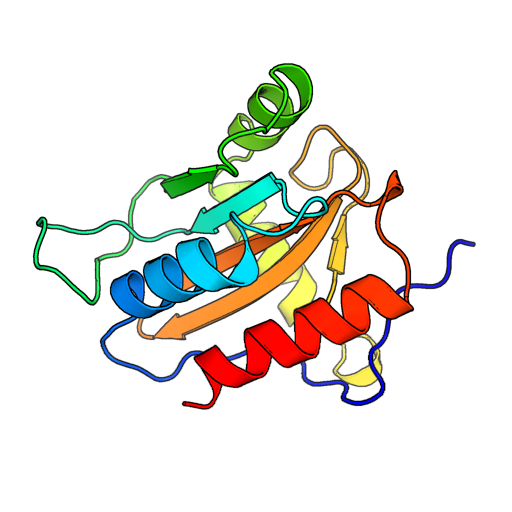 ? 4.420 11.281 1.344 1.00 94.75 87 ASP A C 1
ATOM 721 O O . ASP A 1 87 ? 5.219 11.057 2.260 1.00 94.75 87 ASP A O 1
ATOM 725 N N . ARG A 1 88 ? 3.347 12.069 1.518 1.00 94.25 88 ARG A N 1
ATOM 726 C CA . ARG A 1 88 ? 2.981 12.692 2.800 1.00 94.25 88 ARG A CA 1
ATOM 727 C C . ARG A 1 88 ? 2.608 11.658 3.862 1.00 94.25 88 ARG A C 1
ATOM 729 O O . ARG A 1 88 ? 3.013 11.847 5.002 1.00 94.25 88 ARG A O 1
ATOM 736 N N . ILE A 1 89 ? 1.904 10.578 3.511 1.00 93.00 89 ILE A N 1
ATOM 737 C CA . ILE A 1 89 ? 1.568 9.493 4.451 1.00 93.00 89 ILE A CA 1
ATOM 738 C C . ILE A 1 89 ? 2.848 8.923 5.074 1.00 93.00 89 ILE A C 1
ATOM 740 O O . ILE A 1 89 ? 2.952 8.853 6.295 1.00 93.00 89 ILE A O 1
ATOM 744 N N . PHE A 1 90 ? 3.856 8.607 4.253 1.00 92.75 90 PHE A N 1
ATOM 745 C CA . PHE A 1 90 ? 5.145 8.127 4.764 1.00 92.75 90 PHE A CA 1
ATOM 746 C C . PHE A 1 90 ? 5.863 9.182 5.601 1.00 92.75 90 PHE A C 1
ATOM 748 O O . PHE A 1 90 ? 6.361 8.860 6.668 1.00 92.75 90 PHE A O 1
ATOM 755 N N . LYS A 1 91 ? 5.884 10.447 5.160 1.00 91.56 91 LYS A N 1
ATOM 756 C CA . LYS A 1 91 ? 6.523 11.525 5.930 1.00 91.56 91 LYS A CA 1
ATOM 757 C C . LYS A 1 91 ? 5.888 11.700 7.313 1.00 91.56 91 LYS A C 1
ATOM 759 O O . LYS A 1 91 ? 6.609 11.906 8.283 1.00 91.56 91 LYS A O 1
ATOM 764 N N . ASN A 1 92 ? 4.560 11.639 7.391 1.00 89.06 92 ASN A N 1
ATOM 765 C CA . ASN A 1 92 ? 3.832 11.738 8.651 1.00 89.06 92 ASN A CA 1
ATOM 766 C C . ASN A 1 92 ? 4.167 10.549 9.555 1.00 89.06 92 ASN A C 1
ATOM 768 O O . ASN A 1 92 ? 4.494 10.752 10.719 1.00 89.06 92 ASN A O 1
ATOM 772 N N . TYR A 1 93 ? 4.167 9.333 9.008 1.00 85.19 93 TYR A N 1
ATOM 773 C CA . TYR A 1 93 ? 4.531 8.136 9.759 1.00 85.19 93 TYR A CA 1
ATOM 774 C C . TYR A 1 93 ? 5.988 8.178 10.260 1.00 85.19 93 TYR A C 1
ATOM 776 O O . TYR A 1 93 ? 6.254 7.893 11.424 1.00 85.19 93 TYR A O 1
ATOM 784 N N . ASP A 1 94 ? 6.935 8.591 9.414 1.00 85.81 94 ASP A N 1
ATOM 785 C CA . ASP A 1 94 ? 8.358 8.713 9.765 1.00 85.81 94 ASP A CA 1
ATOM 786 C C . ASP A 1 94 ? 8.606 9.774 10.853 1.00 85.81 94 ASP A C 1
ATOM 788 O O . ASP A 1 94 ? 9.614 9.705 11.555 1.00 85.81 94 ASP A O 1
ATOM 792 N N . SER A 1 95 ? 7.698 10.748 10.994 1.00 86.94 95 SER A N 1
ATOM 793 C CA . SER A 1 95 ? 7.773 11.804 12.011 1.00 86.94 95 SER A CA 1
ATOM 794 C C . SER A 1 95 ? 7.237 11.403 13.388 1.00 86.94 95 SER A C 1
ATOM 796 O O . SER A 1 95 ? 7.451 12.147 14.344 1.00 86.94 95 SER A O 1
ATOM 798 N N . LEU A 1 96 ? 6.560 10.255 13.491 1.00 83.06 96 LEU A N 1
ATOM 799 C CA . LEU A 1 96 ? 6.105 9.703 14.766 1.00 83.06 96 LEU A CA 1
ATOM 800 C C . LEU A 1 96 ? 7.302 9.238 15.601 1.00 83.06 96 LEU A C 1
ATOM 802 O O . LEU A 1 96 ? 8.310 8.768 15.059 1.00 83.06 96 LEU A O 1
ATOM 806 N N . ILE A 1 97 ? 7.180 9.325 16.925 1.00 81.56 97 ILE A N 1
ATOM 807 C CA . ILE A 1 97 ? 8.141 8.673 17.821 1.00 81.56 97 ILE A CA 1
ATOM 808 C C . ILE A 1 97 ? 7.958 7.152 17.752 1.00 81.56 97 ILE A C 1
ATOM 810 O O . ILE A 1 97 ? 6.889 6.659 17.396 1.00 81.56 97 ILE A O 1
ATOM 814 N N . ASP A 1 98 ? 8.999 6.388 18.076 1.00 74.94 98 ASP A N 1
ATOM 815 C CA . ASP A 1 98 ? 8.992 4.933 17.859 1.00 74.94 98 ASP A CA 1
ATOM 816 C C . ASP A 1 98 ? 7.888 4.199 18.640 1.00 74.94 98 ASP A C 1
ATOM 818 O O . ASP A 1 98 ? 7.364 3.202 18.156 1.00 74.94 98 ASP A O 1
ATOM 822 N N . GLU A 1 99 ? 7.482 4.728 19.794 1.00 75.12 99 GLU A N 1
ATOM 823 C CA . GLU A 1 99 ? 6.387 4.209 20.630 1.00 75.12 99 GLU A CA 1
ATOM 824 C C . GLU A 1 99 ? 4.996 4.398 19.996 1.00 75.12 99 GLU A C 1
ATOM 826 O O . GLU A 1 99 ? 4.061 3.672 20.326 1.00 75.12 99 GLU A O 1
ATOM 831 N N . GLU A 1 100 ? 4.854 5.358 19.078 1.00 73.69 100 GLU A N 1
ATOM 832 C CA . GLU A 1 100 ? 3.609 5.652 18.355 1.00 73.69 100 GLU A CA 1
ATOM 833 C C . GLU A 1 100 ? 3.538 4.938 16.998 1.00 73.69 100 GLU A C 1
ATOM 835 O O . GLU A 1 100 ? 2.471 4.856 16.379 1.00 73.69 100 GLU A O 1
ATOM 840 N N . LYS A 1 101 ? 4.668 4.419 16.504 1.00 76.19 101 LYS A N 1
ATOM 841 C CA . LYS A 1 101 ? 4.710 3.686 15.238 1.00 76.19 101 LYS A CA 1
ATOM 842 C C . LYS A 1 101 ? 4.005 2.344 15.399 1.00 76.19 101 LYS A C 1
ATOM 844 O O . LYS A 1 101 ? 4.350 1.540 16.254 1.00 76.19 101 LYS A O 1
ATOM 849 N N . CYS A 1 102 ? 3.031 2.096 14.531 1.00 78.00 102 CYS A N 1
ATOM 850 C CA . CYS A 1 102 ? 2.248 0.862 14.496 1.00 78.00 102 CYS A CA 1
ATOM 851 C C . CYS A 1 102 ? 2.427 0.166 13.143 1.00 78.00 102 CYS A C 1
ATOM 853 O O . CYS A 1 102 ? 2.593 0.848 12.129 1.00 78.00 102 CYS A O 1
ATOM 855 N N . ASP A 1 103 ? 2.323 -1.164 13.102 1.00 82.94 103 ASP A N 1
ATOM 856 C CA . ASP A 1 103 ? 2.347 -1.936 11.847 1.00 82.94 103 ASP A CA 1
ATOM 857 C C . ASP A 1 103 ? 1.236 -1.469 10.882 1.00 82.94 103 ASP A C 1
ATOM 859 O O . ASP A 1 103 ? 1.445 -1.307 9.679 1.00 82.94 103 ASP A O 1
ATOM 863 N N . PHE A 1 104 ? 0.045 -1.199 11.430 1.00 86.94 104 PHE A N 1
ATOM 864 C CA . PHE A 1 104 ? -1.085 -0.631 10.701 1.00 86.94 104 PHE A CA 1
ATOM 865 C C . PHE A 1 104 ? -1.324 0.815 11.113 1.00 86.94 104 PHE A C 1
ATOM 867 O O . PHE A 1 104 ? -1.617 1.119 12.267 1.00 86.94 104 PHE A O 1
ATOM 874 N N . TYR A 1 105 ? -1.272 1.706 10.133 1.00 85.12 105 TYR A N 1
ATOM 875 C CA . TYR A 1 105 ? -1.573 3.115 10.298 1.00 85.12 105 TYR A CA 1
ATOM 876 C C . TYR A 1 105 ? -3.011 3.400 9.859 1.00 85.12 105 TYR A C 1
ATOM 878 O O . TYR A 1 105 ? -3.403 3.088 8.732 1.00 85.12 105 TYR A O 1
ATOM 886 N N . HIS A 1 106 ? -3.814 3.969 10.756 1.00 87.62 106 HIS A N 1
ATOM 887 C CA . HIS A 1 106 ? -5.181 4.375 10.444 1.00 87.62 106 HIS A CA 1
ATOM 888 C C . HIS A 1 106 ? -5.184 5.757 9.800 1.00 87.62 106 HIS A C 1
ATOM 890 O O . HIS A 1 106 ? -4.717 6.726 10.393 1.00 87.62 106 HIS A O 1
ATOM 896 N N . LEU A 1 107 ? -5.732 5.832 8.591 1.00 88.94 107 LEU A N 1
ATOM 897 C CA . LEU A 1 107 ? -5.959 7.077 7.880 1.00 88.94 107 LEU A CA 1
ATOM 898 C C . LEU A 1 107 ? -7.447 7.393 7.902 1.00 88.94 107 LEU A C 1
ATOM 900 O O . LEU A 1 107 ? -8.264 6.654 7.340 1.00 88.94 107 LEU A O 1
ATOM 904 N N . GLU A 1 108 ? -7.779 8.516 8.528 1.00 86.31 108 GLU A N 1
ATOM 905 C CA . GLU A 1 108 ? -9.132 9.050 8.488 1.00 86.31 108 GLU A CA 1
ATOM 906 C C . GLU A 1 108 ? -9.487 9.505 7.068 1.00 86.31 108 GLU A C 1
ATOM 908 O O . GLU A 1 108 ? -8.628 9.779 6.218 1.00 86.31 108 GLU A O 1
ATOM 913 N N . LYS A 1 109 ? -10.787 9.647 6.809 1.00 82.31 109 LYS A N 1
ATOM 914 C CA . LYS A 1 109 ? -11.269 10.177 5.536 1.00 82.31 109 LYS A CA 1
ATOM 915 C C . LYS A 1 109 ? -10.605 11.527 5.218 1.00 82.31 109 LYS A C 1
ATOM 917 O O . LYS A 1 109 ? -10.548 12.426 6.051 1.00 82.31 109 LYS A O 1
ATOM 922 N N . ASN A 1 110 ? -10.178 11.686 3.970 1.00 78.50 110 ASN A N 1
ATOM 923 C CA . ASN A 1 110 ? -9.438 12.825 3.417 1.00 78.50 110 ASN A CA 1
ATOM 924 C C . ASN A 1 110 ? -7.970 12.947 3.870 1.00 78.50 110 ASN A C 1
ATOM 926 O O . ASN A 1 110 ? -7.305 13.911 3.495 1.00 78.50 110 ASN A O 1
ATOM 930 N N . GLN A 1 111 ? -7.412 11.971 4.593 1.00 82.38 111 GLN A N 1
ATOM 931 C CA . GLN A 1 111 ? -5.964 11.868 4.821 1.00 82.38 111 GLN A CA 1
ATOM 932 C C . GLN A 1 111 ? -5.282 11.089 3.681 1.00 82.38 111 GLN A C 1
ATOM 934 O O . GLN A 1 111 ? -4.594 10.094 3.890 1.00 82.38 111 GLN A O 1
ATOM 939 N N . GLY A 1 112 ? -5.517 11.538 2.444 1.00 80.88 112 GLY A N 1
ATOM 940 C CA . GLY A 1 112 ? -5.034 10.920 1.202 1.00 80.88 112 GLY A CA 1
ATOM 941 C C . GLY A 1 112 ? -6.045 9.999 0.513 1.00 80.88 112 GLY A C 1
ATOM 942 O O . GLY A 1 112 ? -5.997 9.845 -0.703 1.00 80.88 112 GLY A O 1
ATOM 943 N N . PHE A 1 113 ? -7.002 9.438 1.256 1.00 88.75 113 PHE A N 1
ATOM 944 C CA . PHE A 1 113 ? -8.080 8.612 0.704 1.00 88.75 113 PHE A CA 1
ATOM 945 C C . PHE A 1 113 ? -9.447 9.221 1.011 1.00 88.75 113 PHE A C 1
ATOM 947 O O . PHE A 1 113 ? -9.681 9.716 2.109 1.00 88.75 113 PHE A O 1
ATOM 954 N N . TYR A 1 114 ? -10.404 9.119 0.088 1.00 88.88 114 TYR A N 1
ATOM 955 C CA . TYR A 1 114 ? -11.787 9.586 0.302 1.00 88.88 114 TYR A CA 1
ATOM 956 C C . TYR A 1 114 ? -12.645 8.617 1.139 1.00 88.88 114 TYR A C 1
ATOM 958 O O . TYR A 1 114 ? -13.877 8.643 1.093 1.00 88.88 114 TYR A O 1
ATOM 966 N N . MET A 1 115 ? -11.994 7.768 1.931 1.00 91.06 115 MET A N 1
ATOM 967 C CA . MET A 1 115 ? -12.587 6.797 2.844 1.00 91.06 115 MET A CA 1
ATOM 968 C C . MET A 1 115 ? -11.645 6.541 4.023 1.00 91.06 115 MET A C 1
ATOM 970 O O . MET A 1 115 ? -10.446 6.778 3.895 1.00 91.06 115 MET A O 1
ATOM 974 N N . GLU A 1 116 ? -12.181 6.036 5.135 1.00 91.50 116 GLU A N 1
ATOM 975 C CA . GLU A 1 116 ? -11.350 5.501 6.218 1.00 91.50 116 GLU A CA 1
ATOM 976 C C . GLU A 1 116 ? -10.693 4.191 5.784 1.00 91.50 116 GLU A C 1
ATOM 978 O O . GLU A 1 116 ? -11.314 3.340 5.132 1.00 91.50 116 GLU A O 1
ATOM 983 N N . ILE A 1 117 ? -9.415 4.040 6.119 1.00 92.88 117 ILE A N 1
ATOM 984 C CA . ILE A 1 117 ? -8.610 2.915 5.656 1.00 92.88 117 ILE A CA 1
ATOM 985 C C . ILE A 1 117 ? -7.467 2.632 6.630 1.00 92.88 117 ILE A C 1
ATOM 987 O O . ILE A 1 117 ? -6.880 3.545 7.209 1.00 92.88 117 ILE A O 1
ATOM 991 N N . LEU A 1 118 ? -7.134 1.354 6.798 1.00 93.19 118 LEU A N 1
ATOM 992 C CA . LEU A 1 118 ? -5.887 0.954 7.447 1.00 93.19 118 LEU A CA 1
ATOM 993 C C . LEU A 1 118 ? -4.836 0.726 6.366 1.00 93.19 118 LEU A C 1
ATOM 995 O O . LEU A 1 118 ? -5.112 0.078 5.351 1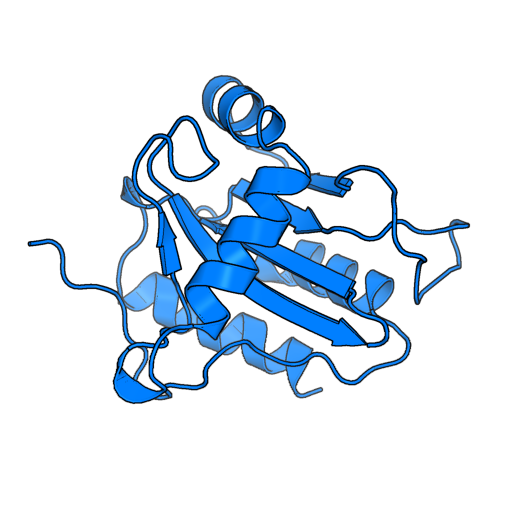.00 93.19 118 LEU A O 1
ATOM 999 N N . VAL A 1 119 ? -3.629 1.237 6.580 1.00 93.06 119 VAL A N 1
ATOM 1000 C CA . VAL A 1 119 ? -2.503 1.037 5.669 1.00 93.06 119 VAL A CA 1
ATOM 1001 C C . VAL A 1 119 ? -1.333 0.389 6.386 1.00 93.06 119 VAL A C 1
ATOM 1003 O O . VAL A 1 119 ? -1.038 0.720 7.527 1.00 93.06 119 VAL A O 1
ATOM 1006 N N . TYR A 1 120 ? -0.650 -0.516 5.697 1.00 92.69 120 TYR A N 1
ATOM 1007 C CA . TYR A 1 120 ? 0.579 -1.143 6.174 1.00 92.69 120 TYR A CA 1
ATOM 1008 C C . TYR A 1 120 ? 1.752 -0.630 5.324 1.00 92.69 120 TYR A C 1
ATOM 1010 O O . TYR A 1 120 ? 1.828 -0.979 4.133 1.00 92.69 120 TYR A O 1
ATOM 1018 N N . PRO A 1 121 ? 2.616 0.250 5.865 1.00 91.94 121 PRO A N 1
ATOM 1019 C CA . PRO A 1 121 ? 3.687 0.880 5.107 1.00 91.94 121 PRO A CA 1
ATOM 1020 C C . PRO A 1 121 ? 4.922 -0.017 4.970 1.00 91.94 121 PRO A C 1
ATOM 1022 O O . PRO A 1 121 ? 5.464 -0.535 5.942 1.00 91.94 121 PRO A O 1
ATOM 1025 N N . LEU A 1 122 ? 5.406 -0.137 3.734 1.00 92.06 122 LEU A N 1
ATOM 1026 C CA . LEU A 1 122 ? 6.636 -0.828 3.357 1.00 92.06 122 LEU A CA 1
ATOM 1027 C C . LEU A 1 122 ? 7.594 0.142 2.673 1.00 92.06 122 LEU A C 1
ATOM 1029 O O . LEU A 1 122 ? 7.191 0.880 1.767 1.00 92.06 122 LEU A O 1
ATOM 1033 N N . VAL A 1 123 ? 8.875 0.078 3.030 1.00 91.00 123 VAL A N 1
ATOM 1034 C CA . VAL A 1 123 ? 9.947 0.809 2.340 1.00 91.00 123 VAL A CA 1
ATOM 1035 C C . VAL A 1 123 ? 10.965 -0.157 1.763 1.00 91.00 123 VAL A C 1
ATOM 1037 O O . VAL A 1 123 ? 11.337 -1.144 2.385 1.00 91.00 123 VAL A O 1
ATOM 1040 N N . GLY A 1 124 ? 11.413 0.123 0.551 1.00 89.38 124 GLY A N 1
ATOM 1041 C CA . GLY A 1 124 ? 12.496 -0.577 -0.119 1.00 89.38 124 GLY A CA 1
ATOM 1042 C C . GLY A 1 124 ? 13.677 0.352 -0.373 1.00 89.38 124 GLY A C 1
ATOM 1043 O O . GLY A 1 124 ? 13.641 1.552 -0.090 1.00 89.38 124 GLY A O 1
ATOM 1044 N N . LYS A 1 125 ? 14.733 -0.203 -0.969 1.00 89.38 125 LYS A N 1
ATOM 1045 C CA . LYS A 1 125 ? 15.895 0.571 -1.427 1.00 89.38 125 LYS A CA 1
ATOM 1046 C C . LYS A 1 125 ? 15.518 1.613 -2.489 1.00 89.38 125 LYS A C 1
ATOM 1048 O O . LYS A 1 125 ? 14.504 1.496 -3.179 1.00 89.38 125 LYS A O 1
ATOM 1053 N N . ASP A 1 126 ? 16.368 2.627 -2.637 1.00 90.88 126 ASP A N 1
ATOM 1054 C CA . ASP A 1 126 ? 16.212 3.744 -3.582 1.00 90.88 126 ASP A CA 1
ATOM 1055 C C . ASP A 1 126 ? 14.877 4.492 -3.438 1.00 90.88 126 ASP A C 1
ATOM 1057 O O . ASP A 1 126 ? 14.238 4.843 -4.430 1.00 90.88 126 ASP A O 1
ATOM 1061 N N . ASN A 1 127 ? 14.433 4.715 -2.196 1.00 91.31 127 ASN A N 1
ATOM 1062 C CA . ASN A 1 127 ? 13.185 5.415 -1.867 1.00 91.31 127 ASN A CA 1
ATOM 1063 C C . ASN A 1 127 ? 11.914 4.753 -2.428 1.00 91.31 127 ASN A C 1
ATOM 1065 O O . ASN A 1 127 ? 10.885 5.421 -2.587 1.00 91.31 127 ASN A O 1
ATOM 1069 N N . LYS A 1 128 ? 11.961 3.450 -2.732 1.00 94.38 128 LYS A N 1
ATOM 1070 C CA . LYS A 1 128 ? 10.760 2.698 -3.101 1.00 94.38 128 LYS A CA 1
ATOM 1071 C C . LYS A 1 128 ? 9.869 2.529 -1.878 1.00 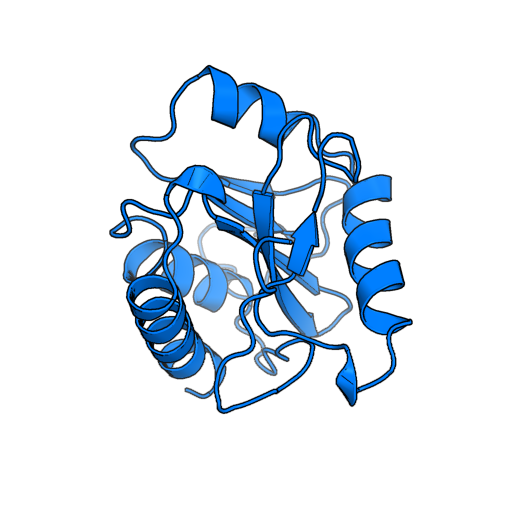94.38 128 LYS A C 1
ATOM 1073 O O . LYS A 1 128 ? 10.344 2.312 -0.769 1.00 94.38 128 LYS A O 1
ATOM 1078 N N . LYS A 1 129 ? 8.570 2.680 -2.080 1.00 95.38 129 LYS A N 1
ATOM 1079 C CA . LYS A 1 129 ? 7.557 2.743 -1.032 1.00 95.38 129 LYS A CA 1
ATOM 1080 C C . LYS A 1 129 ? 6.300 2.043 -1.510 1.00 95.38 129 LYS A C 1
ATOM 1082 O O . LYS A 1 129 ? 5.949 2.109 -2.693 1.00 95.38 129 LYS A O 1
ATOM 1087 N N . CYS A 1 130 ? 5.611 1.392 -0.589 1.00 95.75 130 CYS A N 1
ATOM 1088 C CA . CYS A 1 130 ? 4.377 0.673 -0.855 1.00 95.75 130 CYS A CA 1
ATOM 1089 C C . CYS A 1 130 ? 3.450 0.742 0.360 1.00 95.75 130 CYS A C 1
ATOM 1091 O O . CYS A 1 130 ? 3.900 0.556 1.484 1.00 95.75 130 CYS A O 1
ATOM 1093 N N . LEU A 1 131 ? 2.157 0.956 0.131 1.00 96.19 131 LEU A N 1
ATOM 1094 C CA . LEU A 1 131 ? 1.113 0.756 1.133 1.00 96.19 131 LEU A CA 1
ATOM 1095 C C . LEU A 1 131 ? 0.298 -0.477 0.744 1.00 96.19 131 LEU A C 1
ATOM 1097 O O . LEU A 1 131 ? -0.215 -0.558 -0.377 1.00 96.19 131 LEU A O 1
ATOM 1101 N N . ILE A 1 132 ? 0.145 -1.415 1.673 1.00 96.31 132 ILE A N 1
ATOM 1102 C CA . ILE A 1 132 ? -0.907 -2.431 1.579 1.00 96.31 132 ILE A CA 1
ATOM 1103 C C . ILE A 1 132 ? -2.162 -1.836 2.217 1.00 96.31 132 ILE A C 1
ATOM 1105 O O . ILE A 1 132 ? -2.096 -1.266 3.303 1.00 96.31 132 ILE A O 1
ATOM 1109 N N . LEU A 1 133 ? -3.290 -1.931 1.522 1.00 96.62 133 LEU A N 1
ATOM 1110 C CA . LEU A 1 133 ? -4.527 -1.230 1.853 1.00 96.62 133 LEU A CA 1
ATOM 1111 C C . LEU A 1 133 ? -5.567 -2.201 2.419 1.00 96.62 133 LEU A C 1
ATOM 1113 O O . LEU A 1 133 ? -5.863 -3.218 1.785 1.00 96.62 133 LEU A O 1
ATOM 1117 N N . PHE A 1 134 ? -6.160 -1.868 3.564 1.00 95.19 134 PHE A N 1
ATOM 1118 C CA . PHE A 1 134 ? -7.085 -2.726 4.309 1.00 95.19 134 PHE A CA 1
ATOM 1119 C C . PHE A 1 134 ? -8.400 -2.014 4.627 1.00 95.19 134 PHE A C 1
ATOM 1121 O O . PHE A 1 134 ? -8.441 -0.825 4.943 1.00 95.19 134 PHE A O 1
ATOM 1128 N N . ASN A 1 135 ? -9.492 -2.770 4.584 1.00 93.75 135 ASN A N 1
ATOM 1129 C CA . ASN A 1 135 ? -10.819 -2.308 4.962 1.00 93.75 135 ASN A CA 1
ATOM 1130 C C . ASN A 1 135 ? -10.905 -2.117 6.481 1.00 93.75 135 ASN A C 1
ATOM 1132 O O . ASN A 1 135 ? -11.009 -3.101 7.213 1.00 93.75 135 ASN A O 1
ATOM 1136 N N . PHE A 1 136 ? -10.897 -0.862 6.939 1.00 89.75 136 PHE A N 1
ATOM 1137 C CA . PHE A 1 136 ? -10.974 -0.521 8.361 1.00 89.75 136 PHE A CA 1
ATOM 1138 C C . PHE A 1 136 ? -12.214 -1.114 9.044 1.00 89.75 136 PHE A C 1
ATOM 1140 O O . PHE A 1 136 ? -12.089 -1.766 10.076 1.00 89.75 136 PHE A O 1
ATOM 1147 N N . ASP A 1 137 ? -13.394 -0.986 8.433 1.00 87.75 137 ASP A N 1
ATOM 1148 C CA . ASP A 1 137 ? -14.657 -1.453 9.020 1.00 87.75 137 ASP A CA 1
ATOM 1149 C C . ASP A 1 137 ? -14.727 -2.971 9.204 1.00 87.75 137 ASP A C 1
ATOM 1151 O O . ASP A 1 137 ? -15.385 -3.463 10.123 1.00 87.75 137 ASP A O 1
ATOM 1155 N N . LYS A 1 138 ? -14.066 -3.726 8.322 1.00 88.88 138 LYS A N 1
ATOM 1156 C CA . LYS A 1 138 ? -14.015 -5.193 8.390 1.00 88.88 138 LYS A CA 1
ATOM 1157 C C . LYS A 1 138 ? -12.842 -5.719 9.207 1.00 88.88 138 LYS A C 1
ATOM 1159 O O . LYS A 1 138 ? -12.845 -6.901 9.543 1.00 88.88 138 LYS A O 1
ATOM 1164 N N . SER A 1 139 ? -11.848 -4.881 9.489 1.00 87.31 139 SER A N 1
ATOM 1165 C CA . SER A 1 139 ? -10.629 -5.302 10.168 1.00 87.31 139 SER A CA 1
ATOM 1166 C C . SER A 1 139 ? -10.895 -5.566 11.645 1.00 87.31 139 SER A C 1
ATOM 1168 O O . SER A 1 139 ? -11.457 -4.736 12.358 1.00 87.31 139 SER A O 1
ATOM 1170 N N . LYS A 1 140 ? -10.470 -6.742 12.104 1.00 86.56 140 LYS A N 1
ATOM 1171 C CA . LYS A 1 140 ? -10.488 -7.154 13.509 1.00 86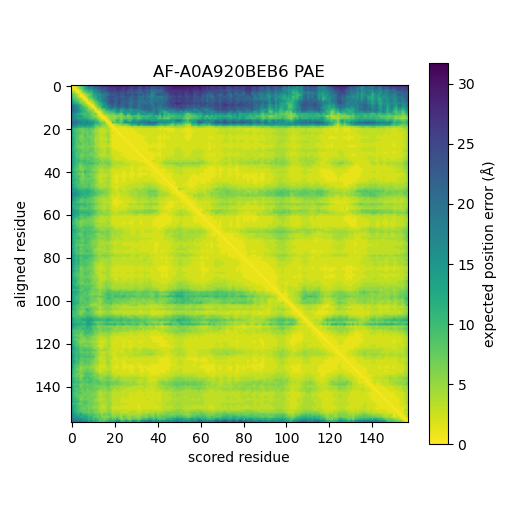.56 140 LYS A CA 1
ATOM 1172 C C . LYS A 1 140 ? -9.072 -7.496 13.941 1.00 86.56 140 LYS A C 1
ATOM 1174 O O . LYS A 1 140 ? -8.284 -7.932 13.107 1.00 86.56 140 LYS A O 1
ATOM 1179 N N . GLN A 1 141 ? -8.792 -7.359 15.236 1.00 82.56 141 GLN A N 1
ATOM 1180 C CA . GLN A 1 141 ? -7.481 -7.643 15.830 1.00 82.56 141 GLN A CA 1
ATOM 1181 C C . GLN A 1 141 ? -6.909 -8.992 15.359 1.00 82.56 141 GLN A C 1
ATOM 1183 O O . GLN A 1 141 ? -5.883 -9.004 14.691 1.00 82.56 141 GLN A O 1
ATOM 1188 N N . ASP A 1 142 ? -7.639 -10.091 15.579 1.00 83.88 142 ASP A N 1
ATOM 1189 C CA . ASP A 1 142 ? -7.200 -11.448 15.214 1.00 83.88 142 ASP A CA 1
ATOM 1190 C C . ASP A 1 142 ? -6.895 -11.630 13.721 1.00 83.88 142 ASP A C 1
ATOM 1192 O O . ASP A 1 142 ? -6.092 -12.483 13.338 1.00 83.88 142 ASP A O 1
ATOM 1196 N N . ASP A 1 143 ? -7.588 -10.890 12.855 1.00 86.94 143 ASP A N 1
ATOM 1197 C CA . ASP A 1 143 ? -7.350 -10.968 11.420 1.00 86.94 143 ASP A CA 1
ATOM 1198 C C . ASP A 1 143 ? -6.121 -10.139 11.035 1.00 86.94 143 ASP A C 1
ATOM 1200 O O . ASP A 1 143 ? -5.302 -10.600 10.245 1.00 86.94 143 ASP A O 1
ATOM 1204 N N . LEU A 1 144 ? -5.953 -8.954 11.627 1.00 87.38 144 LEU A N 1
ATOM 1205 C CA . LEU A 1 144 ? -4.775 -8.110 11.434 1.00 87.38 144 LEU A CA 1
ATOM 1206 C C . LEU A 1 144 ? -3.498 -8.793 11.945 1.00 87.38 144 LEU A C 1
ATOM 1208 O O . LEU A 1 144 ? -2.502 -8.782 11.227 1.00 87.38 144 LEU A O 1
ATOM 1212 N N . ASP A 1 145 ? -3.548 -9.492 13.083 1.00 85.06 145 ASP A N 1
ATOM 1213 C CA . ASP A 1 145 ? -2.416 -10.268 13.612 1.00 85.06 145 ASP A CA 1
ATOM 1214 C C . ASP A 1 145 ? -1.963 -11.350 12.613 1.00 85.06 145 ASP A C 1
ATOM 1216 O O . ASP A 1 145 ? -0.782 -11.451 12.268 1.00 85.06 145 ASP A O 1
ATOM 1220 N N . LYS A 1 146 ? -2.912 -12.113 12.048 1.00 87.56 146 LYS A N 1
ATOM 1221 C CA . LYS A 1 146 ? -2.621 -13.117 11.004 1.00 87.56 146 LYS A CA 1
ATOM 1222 C C . LYS A 1 146 ? -2.040 -12.484 9.744 1.00 87.56 146 LYS A C 1
ATOM 1224 O O . LYS A 1 146 ? -1.177 -13.082 9.099 1.00 87.56 146 LYS A O 1
ATOM 1229 N N . MET A 1 147 ? -2.529 -11.303 9.365 1.00 90.25 147 MET A N 1
ATOM 1230 C CA . MET A 1 147 ? -2.017 -10.576 8.205 1.00 90.25 147 MET A CA 1
ATOM 1231 C C . MET A 1 147 ? -0.585 -10.105 8.448 1.00 90.25 147 MET A C 1
ATOM 1233 O O . MET A 1 147 ? 0.259 -10.316 7.581 1.00 90.25 147 MET A O 1
ATOM 1237 N N . THR A 1 148 ? -0.287 -9.558 9.624 1.00 87.38 148 THR A N 1
ATOM 1238 C CA . THR A 1 148 ? 1.065 -9.170 10.036 1.00 87.38 148 THR A CA 1
ATOM 1239 C C . THR A 1 148 ? 2.025 -10.355 9.984 1.00 87.38 148 THR A C 1
ATOM 1241 O O . THR A 1 148 ? 3.060 -10.274 9.324 1.00 87.38 148 THR A O 1
ATOM 1244 N N . GLU A 1 149 ? 1.667 -11.498 10.576 1.00 85.94 149 GLU A N 1
ATOM 1245 C CA . GLU A 1 149 ? 2.488 -12.714 10.497 1.00 85.94 149 GLU A CA 1
ATOM 1246 C C . GLU A 1 149 ? 2.714 -13.179 9.053 1.00 85.94 149 GLU A C 1
ATOM 1248 O O . GLU A 1 149 ? 3.817 -13.596 8.684 1.00 85.94 149 GLU A O 1
ATOM 1253 N N . ALA A 1 150 ? 1.668 -13.131 8.224 1.00 88.81 150 ALA A N 1
ATOM 1254 C CA . ALA A 1 150 ? 1.763 -13.508 6.824 1.00 88.81 150 ALA A CA 1
ATOM 1255 C C . ALA A 1 150 ? 2.691 -12.565 6.051 1.00 88.81 150 ALA A C 1
ATOM 1257 O O . ALA A 1 150 ? 3.477 -13.042 5.240 1.00 88.81 150 ALA A O 1
ATOM 1258 N N . ILE A 1 151 ? 2.627 -11.256 6.307 1.00 88.94 151 ILE A N 1
ATOM 1259 C CA . ILE A 1 151 ? 3.475 -10.244 5.670 1.00 88.94 151 ILE A CA 1
ATOM 1260 C C . ILE A 1 151 ? 4.936 -10.411 6.103 1.00 88.94 151 ILE A C 1
ATOM 1262 O O . ILE A 1 151 ? 5.811 -10.476 5.235 1.00 88.94 151 ILE A O 1
ATOM 1266 N N . TYR A 1 152 ? 5.202 -10.567 7.404 1.00 83.25 152 TYR A N 1
ATOM 1267 C CA . TYR A 1 152 ? 6.558 -10.743 7.935 1.00 83.25 152 TYR A CA 1
ATOM 1268 C C . TYR A 1 152 ? 7.286 -11.931 7.311 1.00 83.25 152 TYR A C 1
ATOM 1270 O O . TYR A 1 152 ? 8.432 -11.785 6.891 1.00 83.25 152 TYR A O 1
ATOM 1278 N N . LYS A 1 153 ? 6.598 -13.068 7.133 1.00 82.94 153 LYS A N 1
ATOM 1279 C CA . LYS A 1 153 ? 7.154 -14.249 6.449 1.00 82.94 153 LYS A CA 1
ATOM 1280 C C . LYS A 1 153 ? 7.696 -13.959 5.046 1.00 82.94 153 LYS A C 1
ATOM 1282 O O . LYS A 1 153 ? 8.501 -14.730 4.553 1.00 82.94 153 LYS A O 1
ATOM 1287 N N . PHE A 1 154 ? 7.253 -12.897 4.371 1.00 77.06 154 PHE A N 1
ATOM 1288 C CA . PHE A 1 154 ? 7.750 -12.546 3.035 1.00 77.06 154 PHE A CA 1
ATOM 1289 C C . PHE A 1 154 ? 8.788 -11.427 3.031 1.00 77.06 154 PHE A C 1
ATOM 1291 O O . PHE A 1 154 ? 9.561 -11.339 2.070 1.00 77.06 154 PHE A O 1
ATOM 1298 N N . ILE A 1 155 ? 8.772 -10.559 4.042 1.00 74.69 155 ILE A N 1
ATOM 1299 C CA . ILE A 1 155 ? 9.710 -9.439 4.159 1.00 74.69 155 ILE A CA 1
ATOM 1300 C C . ILE A 1 155 ? 11.042 -9.910 4.738 1.00 74.69 155 ILE A C 1
ATOM 1302 O O . ILE A 1 155 ? 12.067 -9.461 4.241 1.00 74.69 155 ILE A O 1
ATOM 1306 N N . ASP A 1 156 ? 11.019 -10.826 5.709 1.00 66.56 156 ASP A N 1
ATOM 1307 C CA . ASP A 1 156 ? 12.221 -11.322 6.399 1.00 66.56 156 ASP A CA 1
ATOM 1308 C C . ASP A 1 156 ? 12.864 -12.558 5.718 1.00 66.56 156 ASP A C 1
ATOM 1310 O O . ASP A 1 156 ? 13.948 -12.978 6.120 1.00 66.56 156 ASP A O 1
ATOM 1314 N N . ASP A 1 157 ? 12.219 -13.121 4.685 1.00 57.53 157 ASP A N 1
ATOM 1315 C CA . ASP A 1 157 ? 12.754 -14.179 3.795 1.00 57.53 157 ASP A CA 1
ATOM 1316 C C . ASP A 1 157 ? 13.783 -13.610 2.796 1.00 57.53 157 ASP A C 1
ATOM 1318 O O . ASP A 1 157 ? 14.947 -14.063 2.740 1.00 57.53 157 ASP A O 1
#

Sequence (157 aa):
MKDFHTSINIRGVHIVNYFNWEEKLDRLYRKVVNPSNLCYGIVSNSERISKTDQYGKLSNGLTYRFHNKIDTLSHANITQLSRIEFDRIFKNYDSLIDEEKCDFYHLEKNQGFYMEILVYPLVGKDNKKCLILFNFDKSKQDDLDKMTEAIYKFIDD

Solvent-accessible surface area (backbone atoms only — not comparable to full-atom values): 8819 Å² total; per-residue (Å²): 129,88,78,78,63,65,59,98,72,71,44,52,80,43,68,35,89,54,86,37,47,46,45,50,53,50,49,45,38,66,72,51,32,54,72,37,94,45,36,47,23,38,43,24,37,38,42,61,86,47,98,82,43,36,45,45,44,80,43,93,54,71,38,76,50,66,20,90,82,58,52,73,67,63,50,55,34,54,71,65,44,45,60,69,40,55,55,44,54,53,53,55,57,71,68,45,56,78,90,72,35,37,55,47,44,77,32,54,62,69,65,47,28,76,44,63,30,30,31,34,53,36,35,38,68,93,82,31,39,34,36,40,34,32,41,44,93,76,59,45,71,76,57,50,51,53,47,50,56,58,50,47,65,64,56,78,104

Secondary structure (DSSP, 8-state):
-------SS---SEEE-STTHHHHHHHHIIIIITT-SSEEEEEEEEE-SSTT-SS-EEEEEEEEEE-TT--HHHHHHHHT--HHHHHHHHHHHHTS-TTT--SSEEE-TTSSSSS-EEEEEEEESTT-EEEEEE-TTT--HHHHHHHHHHHHHHH--

Mean predicted aligned error: 5.4 Å

pLDDT: mean 86.32, std 13.36, range [35.06, 97.88]

Foldseek 3Di:
DPDDQADPDQDFAQEQADQQVQQLQVCCCVQQAQVDPWFQWKKKQFDAPDPPRRRTDGDPFIDTGGHPPHDPVQVVQLNQQGPVLVVVVVVVSVPDDSVPGGQWDWDPQPSRTNHTWIWGWHAYPPRIIMTTITDPVPDDNVVVNVSVVSSCVSRVD

Nearest PDB structures (foldseek):
  3r7w-assembly1_B  TM=4.782E-01  e=5.171E-02  Saccharomyces cerevisiae
  5l07-assembly1_B  TM=3.778E-01  e=2.615E-02  Yersinia enterocolitica
  3r7w-assembly2_D  TM=5.068E-01  e=1.231E-01  Saccharomyces cerevisiae
  5l07-assembly1_A  TM=4.234E-01  e=1.578E-01  Yersinia enterocolitica
  6pny-assembly1_A  TM=2.953E-01  e=6.983E-01  Francisella tularensis subsp. tularensis SCHU S4

Radius of gyration: 14.48 Å; Cα contacts (8 Å, |Δi|>4): 263; chains: 1; bounding box: 34×29×39 Å